Protein AF-A0A524Q1S6-F1 (afdb_monomer)

Nearest PDB structures (foldseek):
  3tbw-assembly3_E  TM=2.162E-01  e=1.176E+00  Mus musculus
  5d2l-assembly2_G  TM=2.245E-01  e=2.550E+00  Homo sapiens
  8wwc-assembly1_C  TM=3.512E-01  e=8.689E+00  synthetic construct
  4iho-assembly1_A  TM=1.924E-01  e=3.301E+00  Mus musculus
  2fse-assembly2_D  TM=1.730E-01  e=7.637E+00  Mus musculus

pLDDT: mean 87.09, std 7.95, range [56.25, 97.0]

Secondary structure (DSSP, 8-state):
--TT-TTS-TT-HHHHHHHHHHTS----PEE-S-PEEEEEETTEEEEEE-EE-TTSPBP-BPPGGG---PPB--EEEEEEEEETTEEEE-SPP----

Sequence (97 aa):
MIEHNPLLNPNDKVSLFQNACEINGAACLEIYGSPTLVTAFNGEFSFRVQFAQDDGSILERGPCCGGIGPTETSFLITVKEVSPGDFLV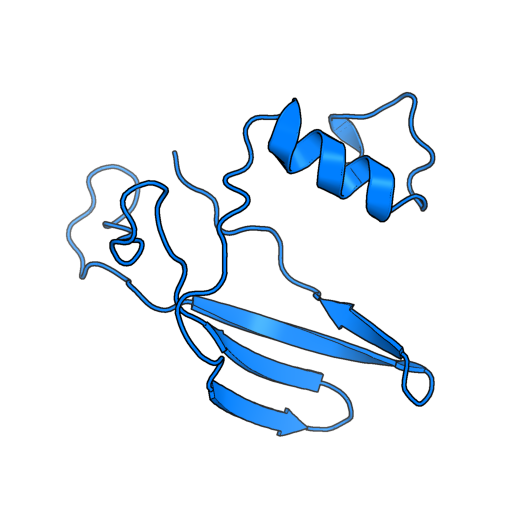MDTPVYFP

Radius of gyration: 15.19 Å; Cα contacts (8 Å, |Δi|>4): 141; chains: 1; bounding box: 39×26×35 Å

Foldseek 3Di:
DCVVCVPDDPPPVVVVVVCVPPPVPFDPFAWDDDWDWDDDDDQKTKTWTWTADPVRDTDWDDDPPPDDDDIDGIDIWMWGDPDVVDIDTPDDGDDDD

Solvent-accessible surface area (backbone atoms only — not comparable to full-atom values): 5994 Å² total; per-residue (Å²): 97,58,87,83,36,81,88,54,61,84,81,45,59,66,62,42,50,51,41,29,43,78,69,68,71,42,56,76,61,50,70,44,80,77,69,41,80,74,48,76,55,96,54,36,34,34,27,43,34,33,33,28,41,98,88,68,48,72,43,72,45,65,42,68,95,83,50,90,62,73,69,43,56,66,46,83,43,44,34,33,53,81,48,98,93,41,72,42,76,74,62,75,73,66,85,71,135

Structure (mmCIF, N/CA/C/O backbone):
data_AF-A0A524Q1S6-F1
#
_entry.id   AF-A0A524Q1S6-F1
#
loop_
_atom_site.group_PDB
_atom_site.id
_atom_site.type_symbol
_atom_site.label_atom_id
_atom_site.label_alt_id
_atom_site.label_comp_id
_atom_site.label_asym_id
_atom_site.label_entity_id
_atom_site.label_seq_id
_atom_site.pdbx_PDB_ins_code
_atom_site.Cartn_x
_atom_site.Cartn_y
_atom_site.Cartn_z
_atom_site.occupancy
_atom_site.B_iso_or_equiv
_atom_site.auth_seq_id
_atom_site.auth_comp_id
_atom_site.auth_asym_id
_atom_sit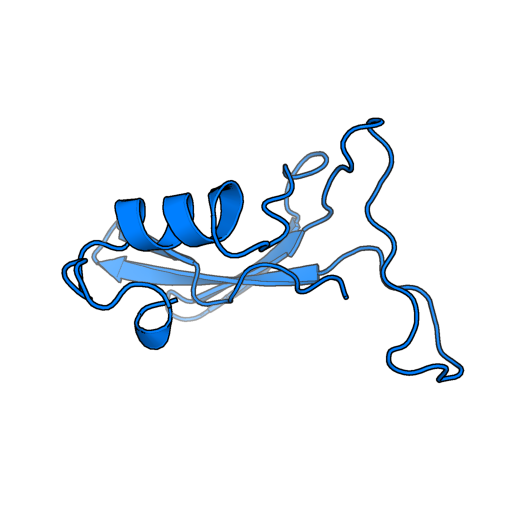e.auth_atom_id
_atom_site.pdbx_PDB_model_num
ATOM 1 N N . MET A 1 1 ? -11.238 5.682 -4.698 1.00 70.44 1 MET A N 1
ATOM 2 C CA . MET A 1 1 ? -11.911 4.358 -4.693 1.00 70.44 1 MET A CA 1
ATOM 3 C C . MET A 1 1 ? -13.431 4.471 -4.773 1.00 70.44 1 MET A C 1
ATOM 5 O O . MET A 1 1 ? -13.988 3.872 -5.676 1.00 70.44 1 MET A O 1
ATOM 9 N N . ILE A 1 2 ? -14.109 5.240 -3.909 1.00 76.44 2 ILE A N 1
ATOM 10 C CA . ILE A 1 2 ? -15.586 5.352 -3.937 1.00 76.44 2 ILE A CA 1
ATOM 11 C C . ILE A 1 2 ? -16.092 6.038 -5.217 1.00 76.44 2 ILE A C 1
ATOM 13 O O . ILE A 1 2 ? -16.971 5.508 -5.884 1.00 76.44 2 ILE A O 1
ATOM 17 N N . GLU A 1 3 ? -15.494 7.165 -5.613 1.00 81.12 3 GLU A N 1
ATOM 18 C CA . GLU A 1 3 ? -15.916 7.914 -6.812 1.00 81.12 3 GLU A CA 1
ATOM 19 C C . GLU A 1 3 ? -15.762 7.115 -8.117 1.00 81.12 3 GLU A C 1
ATOM 21 O O . GLU A 1 3 ? -16.564 7.264 -9.033 1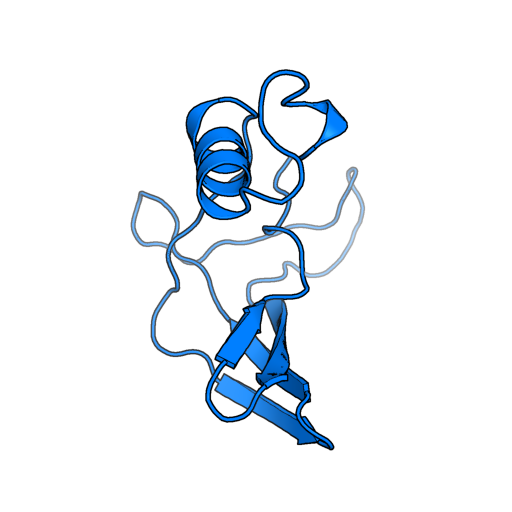.00 81.12 3 GLU A O 1
ATOM 26 N N . HIS A 1 4 ? -14.777 6.213 -8.177 1.00 80.56 4 HIS A N 1
ATOM 27 C CA . HIS A 1 4 ? -14.561 5.314 -9.317 1.00 80.56 4 HIS A CA 1
ATOM 28 C C . HIS A 1 4 ? -15.481 4.081 -9.307 1.00 80.56 4 HIS A C 1
ATOM 30 O O . HIS A 1 4 ? -15.502 3.328 -10.272 1.00 80.56 4 HIS A O 1
ATOM 36 N N . ASN A 1 5 ? -16.248 3.860 -8.234 1.00 85.50 5 ASN A N 1
ATOM 37 C CA . ASN A 1 5 ? -17.121 2.697 -8.066 1.00 85.50 5 ASN A CA 1
ATOM 38 C C . ASN A 1 5 ? -18.529 3.122 -7.597 1.00 85.50 5 ASN A C 1
ATOM 40 O O . ASN A 1 5 ? -18.963 2.715 -6.518 1.00 85.50 5 ASN A O 1
ATOM 44 N N . PRO A 1 6 ? -19.275 3.919 -8.388 1.00 88.81 6 PRO A N 1
ATOM 45 C CA . PRO A 1 6 ? -20.534 4.540 -7.954 1.00 88.81 6 PRO A CA 1
ATOM 46 C C . PRO A 1 6 ? -21.672 3.545 -7.678 1.00 88.81 6 PRO A C 1
ATOM 48 O O . PRO A 1 6 ? -22.669 3.912 -7.062 1.00 88.81 6 PRO A O 1
ATOM 51 N N . LEU A 1 7 ? -21.544 2.300 -8.145 1.00 91.06 7 LEU A N 1
ATOM 52 C CA . LEU A 1 7 ? -22.529 1.234 -7.938 1.00 91.06 7 LEU A CA 1
ATOM 53 C C . LEU A 1 7 ? -22.226 0.365 -6.708 1.00 91.06 7 LEU A C 1
ATOM 55 O O . LEU A 1 7 ? -23.073 -0.433 -6.311 1.00 91.06 7 LEU A O 1
ATOM 59 N N . LEU A 1 8 ? -21.034 0.496 -6.113 1.00 90.38 8 LEU A N 1
ATOM 60 C CA . LEU A 1 8 ? -20.673 -0.229 -4.899 1.00 90.38 8 LEU A CA 1
ATOM 61 C C . LEU A 1 8 ? -21.112 0.542 -3.656 1.00 90.38 8 LEU A C 1
ATOM 63 O O . LEU A 1 8 ? -21.086 1.772 -3.608 1.00 90.38 8 LEU A O 1
ATOM 67 N N . ASN A 1 9 ? -21.473 -0.201 -2.610 1.00 90.38 9 ASN A N 1
ATOM 68 C CA . ASN A 1 9 ? -21.685 0.389 -1.297 1.00 90.38 9 ASN A CA 1
ATOM 69 C C . ASN A 1 9 ? -20.361 1.028 -0.822 1.00 90.38 9 ASN A C 1
ATOM 71 O O . ASN A 1 9 ? -19.345 0.334 -0.775 1.00 90.38 9 ASN A O 1
ATOM 75 N N . PRO A 1 10 ? -20.336 2.311 -0.415 1.00 86.69 10 PRO A N 1
ATOM 76 C CA . PRO A 1 10 ? -19.109 2.987 0.023 1.00 86.69 10 PRO A CA 1
ATOM 77 C C . PRO A 1 10 ? -18.451 2.361 1.268 1.00 86.69 10 PRO A C 1
ATOM 79 O O . PRO A 1 10 ? -17.277 2.629 1.558 1.00 86.69 10 PRO A O 1
ATOM 82 N N . ASN A 1 11 ? -19.190 1.533 2.011 1.00 85.12 11 ASN A N 1
ATOM 83 C CA . ASN A 1 11 ? -18.694 0.785 3.164 1.00 85.12 11 ASN A CA 1
ATOM 84 C C . ASN A 1 11 ? -18.217 -0.631 2.816 1.00 85.12 11 ASN A C 1
ATOM 86 O O . ASN A 1 11 ? -17.590 -1.265 3.660 1.00 85.12 11 ASN A O 1
ATOM 90 N N . ASP A 1 12 ? -18.451 -1.118 1.596 1.00 86.56 12 ASP A N 1
ATOM 91 C CA . ASP A 1 12 ? -17.910 -2.394 1.126 1.00 86.56 12 ASP A CA 1
ATOM 92 C C . ASP A 1 12 ? -16.439 -2.224 0.718 1.00 86.56 12 ASP A C 1
ATOM 94 O O . ASP A 1 12 ? -16.080 -2.104 -0.454 1.00 86.56 12 ASP A O 1
ATOM 98 N N . LYS A 1 13 ? -15.571 -2.134 1.731 1.00 80.56 13 LYS A N 1
ATOM 99 C CA . LYS A 1 13 ? -14.139 -1.873 1.540 1.00 80.56 13 LYS A CA 1
ATOM 100 C C . LYS A 1 13 ? -13.443 -2.979 0.755 1.00 80.56 13 LYS A C 1
ATOM 102 O O . LYS A 1 13 ? -12.499 -2.673 0.034 1.00 80.56 13 LYS A O 1
ATOM 107 N N . VAL A 1 14 ? -13.926 -4.217 0.863 1.00 83.75 14 VAL A N 1
ATOM 108 C CA . VAL A 1 14 ? -13.357 -5.373 0.164 1.00 83.75 14 VAL A CA 1
ATOM 109 C C . VAL A 1 14 ? -13.558 -5.216 -1.339 1.00 83.75 14 VAL A C 1
ATOM 111 O O . VAL A 1 14 ? -12.574 -5.151 -2.073 1.00 83.75 14 VAL A O 1
ATOM 114 N N . SER A 1 15 ? -14.803 -5.044 -1.791 1.00 85.94 15 SER A N 1
ATOM 115 C CA . SER A 1 15 ? -15.097 -4.890 -3.222 1.00 85.94 15 SER A CA 1
ATOM 116 C C . SER A 1 15 ? -14.485 -3.611 -3.802 1.00 85.94 15 SER A C 1
ATOM 118 O O . SER A 1 15 ? -13.990 -3.600 -4.927 1.00 85.94 15 SER A O 1
ATOM 120 N N . LEU A 1 16 ? -14.467 -2.518 -3.028 1.00 86.31 16 LEU A N 1
ATOM 121 C CA . LEU A 1 16 ? -13.830 -1.266 -3.447 1.00 86.31 16 LEU A CA 1
ATOM 122 C C . LEU A 1 16 ? -12.320 -1.420 -3.666 1.00 86.31 16 LEU A C 1
ATOM 124 O O . LEU A 1 16 ? -11.789 -0.839 -4.613 1.00 86.31 16 LEU A O 1
ATOM 128 N N . PHE A 1 17 ? -11.638 -2.170 -2.797 1.00 81.69 17 PHE A N 1
ATOM 129 C CA . PHE A 1 17 ? -10.207 -2.432 -2.922 1.00 81.69 17 PHE A CA 1
ATOM 130 C C . PHE A 1 17 ? -9.921 -3.383 -4.085 1.00 81.69 17 PHE A C 1
ATOM 132 O O . PHE A 1 17 ? -9.060 -3.086 -4.907 1.00 81.69 17 PHE A O 1
ATOM 139 N N . GLN A 1 18 ? -10.701 -4.457 -4.225 1.00 85.50 18 GLN A N 1
ATOM 140 C CA . GLN A 1 18 ? -10.578 -5.382 -5.351 1.00 85.50 18 GLN A CA 1
ATOM 141 C C . GLN A 1 18 ? -10.711 -4.652 -6.694 1.00 85.50 18 GLN A C 1
ATOM 143 O O . GLN A 1 18 ? -9.837 -4.757 -7.552 1.00 85.50 18 GLN A O 1
ATOM 148 N N . ASN A 1 19 ? -11.736 -3.809 -6.845 1.00 88.62 19 ASN A N 1
ATOM 149 C CA . ASN A 1 19 ? -11.902 -3.011 -8.057 1.00 88.62 19 ASN A CA 1
ATOM 150 C C . ASN A 1 19 ? -10.785 -1.982 -8.245 1.00 88.62 19 ASN A C 1
ATOM 152 O O . ASN A 1 19 ? -10.509 -1.590 -9.379 1.00 88.62 19 ASN A O 1
ATOM 156 N N . ALA A 1 20 ? -10.163 -1.483 -7.173 1.00 82.94 20 ALA A N 1
ATOM 157 C CA . ALA A 1 20 ? -8.996 -0.618 -7.308 1.00 82.94 20 ALA A CA 1
ATOM 158 C C . ALA A 1 20 ? -7.868 -1.360 -8.040 1.00 82.94 20 ALA A C 1
ATOM 160 O O . ALA A 1 20 ? -7.329 -0.821 -9.004 1.00 82.94 20 ALA A O 1
ATOM 161 N N . CYS A 1 21 ? -7.604 -2.604 -7.636 1.00 82.00 21 CYS A N 1
ATOM 162 C CA . CYS A 1 21 ? -6.563 -3.464 -8.193 1.00 82.00 21 CYS A CA 1
ATOM 163 C C . CYS A 1 21 ? -6.873 -3.960 -9.610 1.00 82.00 21 CYS A C 1
ATOM 165 O O . CYS A 1 21 ? -6.034 -3.887 -10.498 1.00 82.00 21 CYS A O 1
ATOM 167 N N . GLU A 1 22 ? -8.083 -4.477 -9.826 1.00 85.31 22 GLU A N 1
ATOM 168 C CA . GLU A 1 22 ? -8.411 -5.238 -11.038 1.00 85.31 22 GLU A CA 1
ATOM 169 C C . GLU A 1 22 ? -8.963 -4.365 -12.171 1.00 85.31 22 GLU A C 1
ATOM 171 O O . GLU A 1 22 ? -8.856 -4.728 -13.340 1.00 85.31 22 GLU A O 1
ATOM 176 N N . ILE A 1 23 ? -9.582 -3.225 -11.837 1.00 84.44 23 ILE A N 1
ATOM 177 C CA . ILE A 1 23 ? -10.382 -2.440 -12.793 1.00 84.44 23 ILE A CA 1
ATOM 178 C C . ILE A 1 23 ? -9.875 -1.001 -12.916 1.00 84.44 23 ILE A C 1
ATOM 180 O O . ILE A 1 23 ? -9.805 -0.465 -14.019 1.00 84.44 23 ILE A O 1
ATOM 184 N N . ASN A 1 24 ? -9.516 -0.361 -11.800 1.00 80.19 24 ASN A N 1
ATOM 185 C CA . ASN A 1 24 ? -9.195 1.071 -11.765 1.00 80.19 24 ASN A CA 1
ATOM 186 C C . ASN A 1 24 ? -7.689 1.375 -11.855 1.00 80.19 24 ASN A C 1
ATOM 188 O O . ASN A 1 24 ? -7.295 2.526 -11.674 1.00 80.19 24 ASN A O 1
ATOM 192 N N . GLY A 1 25 ? -6.863 0.362 -12.136 1.00 75.00 25 GLY A N 1
ATOM 193 C CA . GLY A 1 25 ? -5.438 0.528 -12.429 1.00 75.00 25 GLY A CA 1
ATOM 194 C C . GLY A 1 25 ? -4.555 0.848 -11.220 1.00 75.00 25 GLY A C 1
ATOM 195 O O . GLY A 1 25 ? -3.460 1.370 -11.402 1.00 75.00 25 GLY A O 1
ATOM 196 N N . ALA A 1 26 ? -5.003 0.572 -9.991 1.00 78.25 26 ALA A N 1
ATOM 197 C CA . ALA A 1 26 ? -4.127 0.674 -8.829 1.00 78.25 26 ALA A CA 1
ATOM 198 C C . ALA A 1 26 ? -3.096 -0.467 -8.835 1.00 78.25 26 ALA A C 1
ATOM 200 O O . ALA A 1 26 ? -3.439 -1.623 -9.074 1.00 78.25 26 ALA A O 1
ATOM 201 N N . ALA A 1 27 ? -1.843 -0.152 -8.504 1.00 75.81 27 ALA A N 1
ATOM 202 C CA . ALA A 1 27 ? -0.795 -1.149 -8.320 1.00 75.81 27 ALA A CA 1
ATOM 203 C C . ALA A 1 27 ? -0.966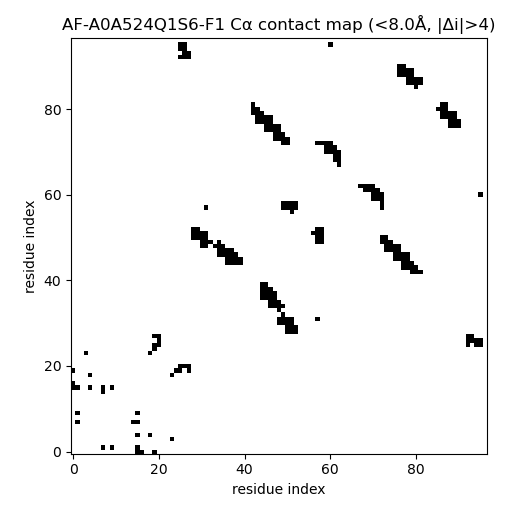 -1.844 -6.957 1.00 75.81 27 ALA A C 1
ATOM 205 O O . ALA A 1 27 ? -0.526 -1.344 -5.919 1.00 75.81 27 ALA A O 1
ATOM 206 N N . CYS A 1 28 ? -1.641 -2.992 -6.950 1.00 78.94 28 CYS A N 1
ATOM 207 C CA . CYS A 1 28 ? -1.834 -3.806 -5.751 1.00 78.94 28 CYS A CA 1
ATOM 208 C C . CYS A 1 28 ? -0.715 -4.833 -5.609 1.00 78.94 28 CYS A C 1
ATOM 210 O O . CYS A 1 28 ? -0.867 -5.999 -5.955 1.00 78.94 28 CYS A O 1
ATOM 212 N N . LEU A 1 29 ? 0.424 -4.347 -5.129 1.00 85.94 29 LEU A N 1
ATOM 213 C CA . LEU A 1 29 ? 1.665 -5.103 -5.045 1.00 85.94 29 LEU A CA 1
ATOM 214 C C . LEU A 1 29 ? 1.713 -5.990 -3.798 1.00 85.94 29 LEU A C 1
ATOM 216 O O . LEU A 1 29 ? 1.222 -5.615 -2.729 1.00 85.94 29 LEU A O 1
ATOM 220 N N . GLU A 1 30 ? 2.365 -7.142 -3.921 1.00 88.62 30 GLU A N 1
ATOM 221 C CA . GLU A 1 30 ? 2.615 -8.029 -2.787 1.00 88.62 30 GLU A CA 1
ATOM 222 C C . GLU A 1 30 ? 3.710 -7.470 -1.874 1.00 88.62 30 GLU A C 1
ATOM 224 O O . GLU A 1 30 ? 4.617 -6.761 -2.313 1.00 88.62 30 GLU A O 1
ATOM 229 N N . ILE A 1 31 ? 3.649 -7.793 -0.582 1.00 91.19 31 ILE A N 1
ATOM 230 C CA . ILE A 1 31 ? 4.697 -7.401 0.363 1.00 91.19 31 ILE A CA 1
ATOM 231 C C . ILE A 1 31 ? 5.947 -8.248 0.105 1.00 91.19 31 ILE A C 1
ATOM 233 O O . ILE A 1 31 ? 5.904 -9.476 0.144 1.00 91.19 31 ILE A O 1
ATOM 237 N N . TYR A 1 32 ? 7.081 -7.580 -0.090 1.00 92.75 32 TYR A N 1
ATOM 238 C CA . TYR A 1 32 ? 8.384 -8.223 -0.156 1.00 92.75 32 TYR A CA 1
ATOM 239 C C . TYR A 1 32 ? 8.925 -8.451 1.261 1.00 92.75 32 TYR A C 1
ATOM 241 O O . TYR A 1 32 ? 9.256 -7.506 1.982 1.00 92.75 32 TYR A O 1
ATOM 249 N N . GLY A 1 33 ? 9.037 -9.718 1.661 1.00 91.44 33 GLY A N 1
ATOM 250 C CA . GLY A 1 33 ? 9.548 -10.101 2.977 1.00 91.44 33 GLY A CA 1
ATOM 251 C C . GLY A 1 33 ? 8.609 -9.716 4.126 1.00 91.44 33 GLY A C 1
ATOM 252 O O . GLY A 1 33 ? 7.389 -9.797 4.002 1.00 91.44 33 GLY A O 1
ATOM 253 N N . SER A 1 34 ? 9.182 -9.324 5.267 1.00 93.00 34 SER A N 1
ATOM 254 C CA . SER A 1 34 ? 8.415 -8.978 6.471 1.00 93.00 34 SER A CA 1
ATOM 255 C C . SER A 1 34 ? 8.421 -7.468 6.729 1.00 93.00 34 SER A C 1
ATOM 257 O O . SER A 1 34 ? 9.503 -6.874 6.795 1.00 93.00 34 SER A O 1
ATOM 259 N N . PRO A 1 35 ? 7.253 -6.839 6.962 1.00 94.38 35 PRO A N 1
ATOM 260 C CA . PRO A 1 35 ? 7.181 -5.454 7.411 1.00 94.38 35 PRO A CA 1
ATOM 261 C C . PRO A 1 35 ? 7.958 -5.224 8.708 1.00 94.38 35 PRO A C 1
ATOM 263 O O . PRO A 1 35 ? 7.889 -6.022 9.643 1.00 94.38 35 PRO A O 1
ATOM 266 N N . THR A 1 36 ? 8.657 -4.094 8.799 1.00 96.88 36 THR A N 1
ATOM 267 C CA . THR A 1 36 ? 9.341 -3.678 10.030 1.00 96.88 36 THR A CA 1
ATOM 268 C C . THR A 1 36 ? 8.473 -2.693 10.796 1.00 96.88 36 THR A C 1
ATOM 270 O O . THR A 1 36 ? 8.154 -1.628 10.272 1.00 96.88 36 THR A O 1
ATOM 273 N N . LEU A 1 37 ? 8.120 -3.001 12.045 1.00 96.50 37 LEU A N 1
ATOM 274 C CA . LEU A 1 37 ? 7.453 -2.033 12.915 1.00 96.50 37 LEU A CA 1
ATOM 275 C C . LEU A 1 37 ? 8.425 -0.895 13.259 1.00 96.50 37 LEU A C 1
ATOM 277 O O . LEU A 1 37 ? 9.501 -1.134 13.803 1.00 96.50 37 LEU A O 1
ATOM 281 N N . VAL A 1 38 ? 8.041 0.337 12.940 1.00 97.00 38 VAL A N 1
ATOM 282 C CA . VAL A 1 38 ? 8.833 1.547 13.203 1.00 97.00 38 VAL A CA 1
ATOM 283 C C . VAL A 1 38 ? 8.382 2.201 14.501 1.00 97.00 38 VAL A C 1
ATOM 285 O O . VAL A 1 38 ? 9.202 2.529 15.354 1.00 97.00 38 VAL A O 1
ATOM 288 N N . THR A 1 39 ? 7.071 2.370 14.664 1.00 96.50 39 THR A N 1
ATOM 289 C CA . THR A 1 39 ? 6.464 2.986 15.845 1.00 96.50 39 THR A CA 1
ATOM 290 C C . THR A 1 39 ? 5.124 2.340 16.148 1.00 96.50 39 THR A C 1
ATOM 292 O O . THR A 1 39 ? 4.387 1.980 15.234 1.00 96.50 39 THR A O 1
ATOM 295 N N . ALA A 1 40 ? 4.796 2.236 17.433 1.00 95.88 40 ALA A N 1
ATOM 296 C CA . ALA A 1 40 ? 3.477 1.850 17.913 1.00 95.88 40 ALA A CA 1
ATOM 297 C C . ALA A 1 40 ? 3.092 2.781 19.063 1.00 95.88 40 ALA A C 1
ATOM 299 O O . ALA A 1 40 ? 3.807 2.858 20.065 1.00 95.88 40 ALA A O 1
ATOM 300 N N . PHE A 1 41 ? 1.996 3.518 18.912 1.00 94.81 41 PHE A N 1
ATOM 301 C CA . PHE A 1 41 ? 1.531 4.462 19.918 1.00 94.81 41 PHE A CA 1
ATOM 302 C C . PHE A 1 41 ? 0.013 4.613 19.864 1.00 94.81 41 PHE A C 1
ATOM 304 O O . PHE A 1 41 ? -0.549 4.893 18.813 1.00 94.81 41 PHE A O 1
ATOM 311 N N . ASN A 1 42 ? -0.646 4.461 21.016 1.00 93.56 42 ASN A N 1
ATOM 312 C CA . ASN A 1 42 ? -2.080 4.719 21.180 1.00 93.56 42 ASN A CA 1
ATOM 313 C C . ASN A 1 42 ? -2.985 4.021 20.133 1.00 93.56 42 ASN A C 1
ATOM 315 O O . ASN A 1 42 ? -3.900 4.636 19.589 1.00 93.56 42 ASN A O 1
ATOM 319 N N . GLY A 1 43 ? -2.704 2.749 19.825 1.00 93.50 43 GLY A N 1
ATOM 320 C CA . GLY A 1 43 ? -3.461 1.968 18.836 1.00 93.50 43 GLY A CA 1
ATOM 321 C C . GLY A 1 43 ? -3.132 2.287 17.374 1.00 93.50 43 GLY A C 1
ATOM 322 O O . GLY A 1 43 ? -3.767 1.740 16.480 1.00 93.50 43 GLY A O 1
ATOM 323 N N . GLU A 1 44 ? -2.146 3.144 17.104 1.00 96.31 44 GLU A N 1
ATOM 324 C CA . GLU A 1 44 ? -1.615 3.395 15.763 1.00 96.31 44 GLU A CA 1
ATOM 325 C C . GLU A 1 44 ? -0.221 2.781 15.613 1.00 96.31 44 GLU A C 1
ATOM 327 O O . GLU A 1 44 ? 0.632 2.885 16.498 1.00 96.31 44 GLU A O 1
ATOM 332 N N . PHE A 1 45 ? 0.009 2.134 14.475 1.00 96.69 45 PHE A N 1
ATOM 333 C CA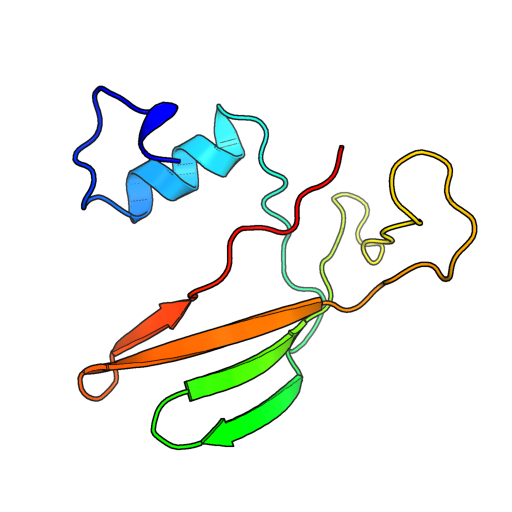 . PHE A 1 45 ? 1.204 1.362 14.169 1.00 96.69 45 PHE A CA 1
ATOM 334 C C . PHE A 1 45 ? 1.734 1.798 12.810 1.00 96.69 45 PHE A C 1
ATOM 336 O O . PHE A 1 45 ? 1.009 1.763 11.820 1.00 96.69 45 PHE A O 1
ATOM 343 N N . SER A 1 46 ? 3.004 2.179 12.744 1.00 96.25 46 SER A N 1
ATOM 344 C CA . SER A 1 46 ? 3.668 2.499 11.483 1.00 96.25 46 SER A CA 1
ATOM 345 C C . SER A 1 46 ? 4.632 1.387 11.120 1.00 96.25 46 SER A C 1
ATOM 347 O O . SER A 1 46 ? 5.572 1.096 11.863 1.00 96.25 46 SER A O 1
ATOM 349 N N . PHE A 1 47 ? 4.420 0.791 9.957 1.00 95.88 47 PHE A N 1
ATOM 350 C CA . PHE A 1 47 ? 5.265 -0.245 9.394 1.00 95.88 47 PHE A CA 1
ATOM 351 C C . PHE A 1 47 ? 6.048 0.306 8.214 1.00 95.88 47 PHE A C 1
ATOM 353 O O . PHE A 1 47 ? 5.500 0.991 7.357 1.00 95.88 47 PHE A O 1
ATOM 360 N N . ARG A 1 48 ? 7.331 -0.033 8.141 1.00 95.75 48 ARG A N 1
ATOM 361 C CA . ARG A 1 48 ? 8.127 0.106 6.928 1.00 95.75 48 ARG A CA 1
ATOM 362 C C . ARG A 1 48 ? 7.962 -1.166 6.107 1.00 95.75 48 ARG A C 1
ATOM 364 O O . ARG A 1 48 ? 8.283 -2.253 6.587 1.00 95.75 48 ARG A O 1
ATOM 371 N N . VAL A 1 49 ? 7.461 -1.009 4.891 1.00 94.81 49 VAL A N 1
ATOM 372 C CA . VAL A 1 49 ? 7.089 -2.093 3.979 1.00 94.81 49 VAL A CA 1
ATOM 373 C C . VAL A 1 49 ? 7.873 -1.946 2.682 1.00 94.81 49 VAL A C 1
ATOM 375 O O . VAL A 1 49 ? 8.087 -0.834 2.203 1.00 94.81 49 VAL A O 1
ATOM 378 N N . GLN A 1 50 ? 8.305 -3.065 2.115 1.00 94.75 50 GLN A N 1
ATOM 379 C CA . GLN A 1 50 ? 8.795 -3.140 0.742 1.00 94.75 50 GLN A CA 1
ATOM 380 C C . GLN A 1 50 ? 7.792 -3.954 -0.065 1.00 94.75 50 GLN A C 1
ATOM 382 O O . GLN A 1 50 ? 7.132 -4.832 0.489 1.00 94.75 50 GLN A O 1
ATOM 387 N N . PHE A 1 51 ? 7.674 -3.660 -1.352 1.00 92.44 51 PHE A N 1
ATOM 388 C CA . PHE A 1 51 ? 6.748 -4.357 -2.235 1.00 92.44 51 PHE A CA 1
ATOM 389 C C . PHE A 1 51 ? 7.513 -5.108 -3.315 1.00 92.44 51 PHE A C 1
ATOM 391 O O . PHE A 1 51 ? 8.559 -4.638 -3.761 1.00 92.44 51 PHE A O 1
ATOM 398 N N . ALA A 1 52 ? 6.999 -6.268 -3.700 1.00 91.81 52 ALA A N 1
ATOM 399 C CA . ALA A 1 52 ? 7.498 -7.050 -4.814 1.00 91.81 52 ALA A CA 1
ATOM 400 C C . ALA A 1 52 ? 6.805 -6.603 -6.106 1.00 91.81 52 ALA A C 1
ATOM 402 O O . ALA A 1 52 ? 5.610 -6.304 -6.108 1.00 91.81 52 ALA A O 1
ATOM 403 N N . GLN A 1 53 ? 7.561 -6.563 -7.196 1.00 88.19 53 GLN A N 1
ATOM 404 C CA . GLN A 1 53 ? 7.028 -6.493 -8.553 1.00 88.19 53 GLN A CA 1
ATOM 405 C C . GLN A 1 53 ? 6.712 -7.905 -9.067 1.00 88.19 53 GLN A C 1
ATOM 407 O O . GLN A 1 53 ? 7.148 -8.897 -8.481 1.00 88.19 53 GLN A O 1
ATOM 412 N N . ASP A 1 54 ? 6.005 -7.999 -10.195 1.00 85.62 54 ASP A N 1
ATOM 413 C CA . ASP A 1 54 ? 5.619 -9.281 -10.810 1.00 85.62 54 ASP A CA 1
ATOM 414 C C . ASP A 1 54 ? 6.824 -10.173 -11.169 1.00 85.62 54 ASP A C 1
ATOM 416 O O . ASP A 1 54 ? 6.712 -11.397 -11.212 1.00 85.62 54 ASP A O 1
ATOM 420 N N . ASP A 1 55 ? 7.993 -9.572 -11.414 1.00 89.44 55 ASP A N 1
ATOM 421 C CA . ASP A 1 55 ? 9.250 -10.281 -11.685 1.00 89.44 55 ASP A CA 1
ATOM 422 C C . ASP A 1 55 ? 10.014 -10.700 -10.411 1.00 89.44 55 ASP A C 1
ATOM 424 O O . ASP A 1 55 ? 11.093 -11.292 -10.493 1.00 89.44 55 ASP A O 1
ATOM 428 N N . GLY A 1 56 ? 9.460 -10.405 -9.232 1.00 88.12 56 GLY A N 1
ATOM 429 C CA . GLY A 1 56 ? 10.040 -10.691 -7.922 1.00 88.12 56 GLY A CA 1
ATOM 430 C C . GLY A 1 56 ? 11.079 -9.674 -7.441 1.00 88.12 56 GLY A C 1
ATOM 431 O O . GLY A 1 56 ? 11.613 -9.837 -6.341 1.00 88.12 56 GLY A O 1
ATOM 432 N N . SER A 1 57 ? 11.382 -8.632 -8.220 1.00 91.94 57 SER A N 1
ATOM 433 C CA . SER A 1 57 ? 12.248 -7.534 -7.778 1.00 91.94 57 SER A CA 1
ATOM 434 C C . SER A 1 57 ? 11.535 -6.607 -6.782 1.00 91.94 57 SER A C 1
ATOM 436 O O . SER A 1 57 ? 10.315 -6.651 -6.628 1.00 91.94 57 SER A O 1
ATOM 438 N N . ILE A 1 58 ? 12.291 -5.762 -6.073 1.00 92.81 58 ILE A N 1
ATOM 439 C CA . ILE A 1 58 ? 11.717 -4.771 -5.150 1.00 92.81 58 ILE A CA 1
ATOM 440 C C . ILE A 1 58 ? 11.205 -3.576 -5.957 1.00 92.81 58 ILE A C 1
ATOM 442 O O . ILE A 1 58 ? 11.905 -3.084 -6.839 1.00 92.81 58 ILE A O 1
ATOM 446 N N . LEU A 1 59 ? 10.012 -3.082 -5.622 1.00 90.06 59 LEU A N 1
ATOM 447 C CA . LEU A 1 59 ? 9.463 -1.865 -6.210 1.00 90.06 59 LEU A CA 1
ATOM 448 C C . LEU A 1 59 ? 10.390 -0.678 -5.951 1.00 90.06 59 LEU A C 1
ATOM 450 O O . LEU A 1 59 ? 10.686 -0.326 -4.806 1.00 90.06 59 LEU A O 1
ATOM 454 N N . GLU A 1 60 ? 10.750 -0.002 -7.032 1.00 90.00 60 GLU A N 1
ATOM 455 C CA . GLU A 1 60 ? 11.513 1.232 -7.005 1.00 90.00 60 GLU A CA 1
ATOM 456 C C . GLU A 1 60 ? 10.636 2.392 -7.475 1.00 90.00 60 GLU A C 1
ATOM 458 O O . GLU A 1 60 ? 10.159 2.415 -8.609 1.00 90.00 60 GLU A O 1
ATOM 463 N N . ARG A 1 61 ? 10.430 3.390 -6.612 1.00 86.56 61 ARG A N 1
ATOM 464 C CA . ARG A 1 61 ? 9.746 4.630 -6.978 1.00 86.56 61 ARG A CA 1
ATOM 465 C C . ARG A 1 61 ? 10.760 5.750 -7.134 1.00 86.56 61 ARG A C 1
ATOM 467 O O . ARG A 1 61 ? 11.297 6.266 -6.155 1.00 86.56 61 ARG A O 1
ATOM 474 N N . GLY A 1 62 ? 11.002 6.132 -8.383 1.00 86.19 62 GLY A N 1
ATOM 475 C CA . GLY A 1 62 ? 11.777 7.322 -8.708 1.00 86.19 62 GLY A CA 1
ATOM 476 C C . GLY A 1 62 ? 11.063 8.623 -8.303 1.00 86.19 62 GLY A C 1
ATOM 477 O O . GLY A 1 62 ? 9.887 8.613 -7.924 1.00 86.19 62 GLY A O 1
ATOM 478 N N . PRO A 1 63 ? 11.752 9.770 -8.393 1.00 83.25 63 PRO A N 1
ATOM 479 C CA . PRO A 1 63 ? 11.148 11.075 -8.140 1.00 83.25 63 PRO A CA 1
ATOM 480 C C . PRO A 1 63 ? 9.951 11.335 -9.071 1.00 83.25 63 PRO A C 1
ATOM 482 O O . PRO A 1 63 ? 9.996 11.013 -10.260 1.00 83.25 63 PRO A O 1
ATOM 485 N N . CYS A 1 64 ? 8.884 11.960 -8.554 1.00 78.19 64 CYS A N 1
ATOM 486 C CA . CYS A 1 64 ? 7.741 12.314 -9.402 1.00 78.19 64 CYS A CA 1
ATOM 487 C C . CYS A 1 64 ? 8.149 13.289 -10.502 1.00 78.19 64 CYS A C 1
ATOM 489 O O . CYS A 1 64 ? 8.953 14.197 -10.277 1.00 78.19 64 CYS A O 1
ATOM 491 N N . CYS A 1 65 ? 7.468 13.180 -11.646 1.00 78.56 65 CYS A N 1
ATOM 492 C CA . CYS A 1 65 ? 7.272 14.311 -12.540 1.00 78.56 65 CYS A CA 1
ATOM 493 C C . CYS A 1 65 ? 8.587 14.822 -13.180 1.00 78.56 65 CYS A C 1
ATOM 495 O O . CYS A 1 65 ? 8.719 16.010 -13.469 1.00 78.56 65 CYS A O 1
ATOM 497 N N . GLY A 1 66 ? 9.576 13.935 -13.361 1.00 78.00 66 GLY A N 1
ATOM 498 C CA . GLY A 1 66 ? 10.905 14.285 -13.881 1.00 78.00 66 GLY A CA 1
ATOM 499 C C . GLY A 1 66 ? 11.798 15.030 -12.882 1.00 78.00 66 GLY A C 1
ATOM 500 O O . GLY A 1 66 ? 12.792 15.633 -13.283 1.00 78.00 66 GLY A O 1
ATOM 501 N N . GLY A 1 67 ? 11.443 15.023 -11.595 1.00 83.00 67 GLY A N 1
ATOM 502 C CA . GLY A 1 67 ? 12.259 15.608 -10.538 1.00 83.00 67 GLY A CA 1
ATOM 503 C C . GLY A 1 67 ? 13.613 14.912 -10.376 1.00 83.00 67 GLY A C 1
ATOM 504 O O . GLY A 1 67 ? 13.841 13.812 -10.873 1.00 83.00 67 GLY A O 1
ATOM 505 N N . ILE A 1 68 ? 14.516 15.554 -9.636 1.00 83.56 68 ILE A N 1
ATOM 506 C CA . ILE A 1 68 ? 15.808 14.980 -9.246 1.00 83.56 68 ILE A CA 1
ATOM 507 C C . ILE A 1 68 ? 15.721 14.665 -7.753 1.00 83.56 68 ILE A C 1
ATOM 509 O O . ILE A 1 68 ? 15.503 15.561 -6.940 1.00 83.56 68 ILE A O 1
ATOM 513 N N . GLY A 1 69 ? 15.860 13.395 -7.388 1.00 82.56 69 GLY A N 1
ATOM 514 C CA . GLY A 1 69 ? 15.732 12.932 -6.010 1.00 82.56 69 GLY A CA 1
ATOM 515 C C . GLY A 1 69 ? 16.081 11.450 -5.878 1.00 82.56 69 GLY A C 1
ATOM 516 O O . GLY A 1 69 ? 16.276 10.783 -6.896 1.00 82.56 69 GLY A O 1
ATOM 517 N N . PRO A 1 70 ? 16.205 10.941 -4.641 1.00 85.62 70 PRO A N 1
ATOM 518 C CA . PRO A 1 70 ? 16.522 9.541 -4.413 1.00 85.62 70 PRO A CA 1
ATOM 519 C C . PRO A 1 70 ? 15.355 8.638 -4.825 1.00 85.62 70 PRO A C 1
ATOM 521 O O . PRO A 1 70 ? 14.190 8.997 -4.656 1.00 85.62 70 PRO A O 1
ATOM 524 N N . THR A 1 71 ? 15.688 7.448 -5.315 1.00 88.56 71 THR A N 1
ATOM 525 C CA . THR A 1 71 ? 14.732 6.352 -5.480 1.00 88.56 71 THR A CA 1
ATOM 526 C C . THR A 1 71 ? 14.295 5.843 -4.110 1.00 88.56 71 THR A C 1
ATOM 528 O O . THR A 1 71 ? 15.128 5.577 -3.241 1.00 88.56 71 THR A O 1
ATOM 531 N N . GLU A 1 72 ? 12.991 5.688 -3.919 1.00 89.75 72 GLU A N 1
ATOM 532 C CA . GLU A 1 72 ? 12.405 5.106 -2.718 1.00 89.75 72 GLU A CA 1
ATOM 533 C C . GLU A 1 72 ? 12.033 3.642 -2.968 1.00 89.75 72 GLU A C 1
ATOM 535 O O . GLU A 1 72 ? 11.347 3.322 -3.935 1.00 89.75 72 GLU A O 1
ATOM 540 N N . THR A 1 73 ? 12.476 2.752 -2.081 1.00 91.88 73 THR A N 1
ATOM 541 C CA . THR A 1 73 ? 12.224 1.299 -2.166 1.00 91.88 73 THR A CA 1
ATOM 542 C C . THR A 1 73 ? 11.522 0.743 -0.929 1.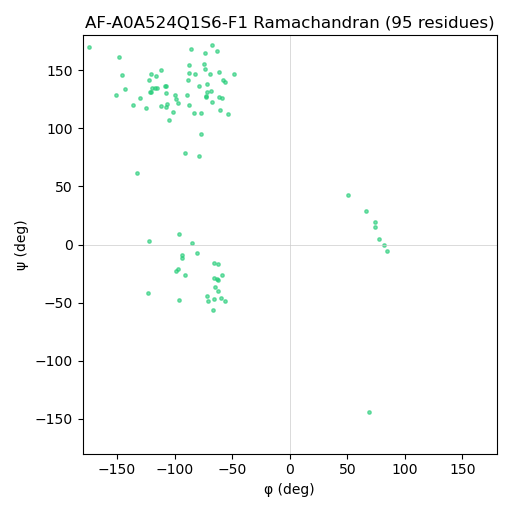00 91.88 73 THR A C 1
ATOM 544 O O . THR A 1 73 ? 11.327 -0.464 -0.789 1.00 91.88 73 THR A O 1
ATOM 547 N N . SER A 1 74 ? 11.170 1.618 0.014 1.00 92.25 74 SER A N 1
ATOM 548 C CA . SER A 1 74 ? 10.468 1.258 1.241 1.00 92.25 74 SER A CA 1
ATOM 549 C C . SER A 1 74 ? 9.476 2.350 1.592 1.00 92.25 74 SER A C 1
ATOM 551 O O . SER A 1 74 ? 9.853 3.519 1.609 1.00 92.25 74 SER A O 1
ATOM 553 N N . PHE A 1 75 ? 8.260 1.963 1.940 1.00 91.00 75 PHE A N 1
ATOM 554 C CA . PHE A 1 75 ? 7.134 2.860 2.149 1.00 91.00 75 PHE A CA 1
ATOM 555 C C . PHE A 1 75 ? 6.622 2.711 3.580 1.00 91.00 75 PHE A C 1
ATOM 557 O O . PHE A 1 75 ? 6.695 1.627 4.163 1.00 91.00 75 PHE A O 1
ATOM 564 N N . LEU A 1 76 ? 6.129 3.801 4.164 1.00 92.81 76 LEU A N 1
ATOM 565 C CA . LEU A 1 76 ? 5.481 3.763 5.473 1.00 92.81 76 LEU A CA 1
ATOM 566 C C . LEU A 1 76 ? 3.989 3.499 5.300 1.00 92.81 76 LEU A C 1
ATOM 568 O O . LEU A 1 76 ? 3.331 4.196 4.535 1.00 92.81 76 LEU A O 1
ATOM 572 N N . ILE A 1 77 ? 3.484 2.507 6.028 1.00 92.31 77 ILE A N 1
ATOM 573 C CA . ILE A 1 77 ? 2.068 2.155 6.098 1.00 92.31 77 ILE A CA 1
ATOM 574 C C . ILE A 1 77 ? 1.609 2.262 7.547 1.00 92.31 77 ILE A C 1
ATOM 576 O O . ILE A 1 77 ? 2.240 1.729 8.461 1.00 92.31 77 ILE A O 1
ATOM 580 N N . THR A 1 78 ? 0.492 2.937 7.741 1.00 94.50 78 THR A N 1
ATOM 581 C CA . THR A 1 78 ? -0.186 3.169 9.004 1.00 94.50 78 THR A CA 1
ATOM 582 C C . THR A 1 78 ? -1.330 2.182 9.148 1.00 94.50 78 THR A C 1
ATOM 584 O O . THR A 1 78 ? -2.229 2.085 8.310 1.00 94.50 78 THR A O 1
ATOM 587 N N . VAL A 1 79 ? -1.305 1.462 10.259 1.00 94.19 79 VAL A N 1
ATOM 588 C CA . VAL A 1 79 ? -2.349 0.540 10.677 1.00 94.19 79 VAL A CA 1
ATOM 589 C C . VAL A 1 79 ? -2.927 1.057 11.982 1.00 94.19 79 VAL A C 1
ATOM 591 O O . VAL A 1 79 ? -2.183 1.447 12.880 1.00 94.19 79 VAL A O 1
ATOM 594 N N . LYS A 1 80 ? -4.252 1.071 12.093 1.00 95.75 80 LYS A N 1
ATOM 595 C CA . LYS A 1 80 ? -4.956 1.525 13.288 1.00 95.75 80 LYS A CA 1
ATOM 596 C C . LYS A 1 80 ? -5.831 0.423 13.854 1.00 95.75 80 LYS A C 1
ATOM 598 O O . LYS A 1 80 ? -6.619 -0.170 13.124 1.00 95.75 80 LYS A O 1
ATOM 603 N N . GLU A 1 81 ? -5.718 0.197 15.153 1.00 95.69 81 GLU A N 1
ATOM 604 C CA . GLU A 1 81 ? -6.663 -0.609 15.913 1.00 95.69 81 GLU A CA 1
ATOM 605 C C . GLU A 1 81 ? -7.927 0.222 16.175 1.00 95.69 81 GLU A C 1
ATOM 607 O O . GLU A 1 81 ? -7.884 1.246 16.861 1.00 95.69 81 GLU A O 1
ATOM 612 N N . VAL A 1 82 ? -9.048 -0.172 15.572 1.00 93.38 82 VAL A N 1
ATOM 613 C CA . VAL A 1 82 ? -10.332 0.551 15.675 1.00 93.38 82 VAL A CA 1
ATOM 614 C C . VAL A 1 82 ? -11.275 -0.062 16.712 1.00 93.38 82 VAL A C 1
ATOM 616 O O . VAL A 1 82 ? -12.127 0.636 17.262 1.00 93.38 82 VAL A O 1
ATOM 619 N N . SER A 1 83 ? -11.071 -1.339 17.023 1.00 93.25 83 SER A N 1
ATOM 620 C CA . SER A 1 83 ? -11.660 -2.092 18.134 1.00 93.25 83 SER A CA 1
ATOM 621 C C . SER A 1 83 ? -10.651 -3.151 18.588 1.00 93.25 83 SER A C 1
ATOM 623 O O . SER A 1 83 ? -9.738 -3.458 17.826 1.00 93.25 83 SER A O 1
ATOM 625 N N . PRO A 1 84 ? -10.770 -3.712 19.807 1.00 93.88 84 PRO A N 1
ATOM 626 C CA . PRO A 1 84 ? -9.816 -4.702 20.302 1.00 93.88 84 PRO A CA 1
ATOM 627 C C . PRO A 1 84 ? -9.635 -5.874 19.326 1.00 93.88 84 PRO A C 1
ATOM 629 O O . PRO A 1 84 ? -10.560 -6.663 19.132 1.00 93.88 84 PRO A O 1
ATOM 632 N N . GLY A 1 85 ? -8.447 -5.985 18.729 1.00 90.75 85 GLY A N 1
ATOM 633 C CA . GLY A 1 85 ? -8.112 -7.007 17.732 1.00 90.75 85 GLY A CA 1
ATOM 634 C C . GLY A 1 85 ? -8.500 -6.692 16.279 1.00 90.75 85 GLY A C 1
ATOM 635 O O . GLY A 1 85 ? -8.113 -7.449 15.390 1.00 90.75 85 GLY A O 1
ATOM 636 N N . ASP A 1 86 ? -9.198 -5.584 16.019 1.00 91.56 86 ASP A N 1
ATOM 637 C CA . ASP A 1 86 ? -9.602 -5.155 14.678 1.00 91.56 86 ASP A CA 1
ATOM 638 C C . ASP A 1 86 ? -8.689 -4.040 14.170 1.00 91.56 86 ASP A C 1
ATOM 640 O O . ASP A 1 86 ? -8.704 -2.910 14.669 1.00 91.56 86 ASP A O 1
ATOM 644 N N . PHE A 1 87 ? -7.929 -4.349 13.123 1.00 90.50 87 PHE A N 1
ATOM 645 C CA . PHE A 1 87 ? -6.938 -3.449 12.547 1.00 90.50 87 PHE A CA 1
ATO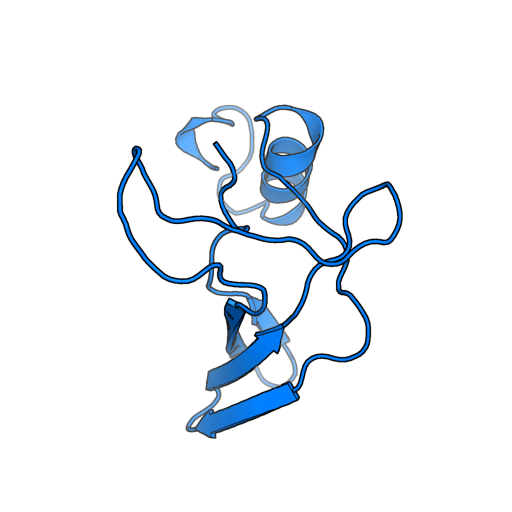M 646 C C . PHE A 1 87 ? -7.319 -3.045 11.127 1.00 90.50 87 PHE A C 1
ATOM 648 O O . PHE A 1 87 ? -7.664 -3.890 10.302 1.00 90.50 87 PHE A O 1
ATOM 655 N N . LEU A 1 88 ? -7.203 -1.755 10.824 1.00 88.81 88 LEU A N 1
ATOM 656 C CA . LEU A 1 88 ? -7.425 -1.209 9.490 1.00 88.81 88 LEU A CA 1
ATOM 657 C C . LEU A 1 88 ? -6.163 -0.528 8.974 1.00 88.81 88 LEU A C 1
ATOM 659 O O . LEU A 1 88 ? -5.531 0.256 9.681 1.00 88.81 88 LEU A O 1
ATOM 663 N N . VAL A 1 89 ? -5.822 -0.812 7.719 1.00 87.94 89 VAL A N 1
ATOM 664 C CA . VAL A 1 89 ? -4.831 -0.032 6.973 1.00 87.94 89 VAL A CA 1
ATOM 665 C C . VAL A 1 89 ? -5.463 1.308 6.615 1.00 87.94 89 VAL A C 1
ATOM 667 O O . VAL A 1 89 ? -6.564 1.352 6.063 1.00 87.94 89 VAL A O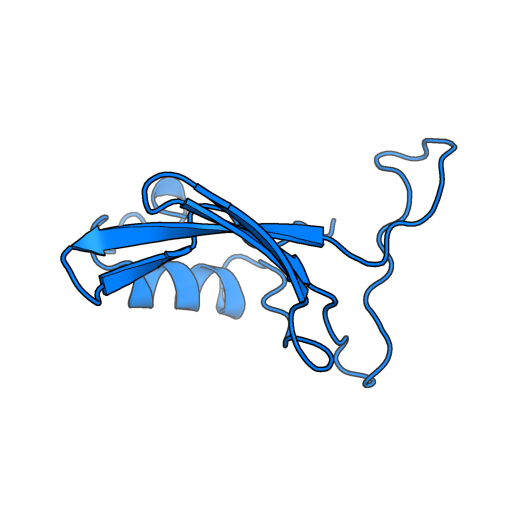 1
ATOM 670 N N . MET A 1 90 ? -4.776 2.394 6.955 1.00 86.94 90 MET A N 1
ATOM 671 C CA . MET A 1 90 ? -5.305 3.749 6.798 1.00 86.94 90 MET A CA 1
ATOM 672 C C . MET A 1 90 ? -4.831 4.429 5.509 1.00 86.94 90 MET A C 1
ATOM 674 O O 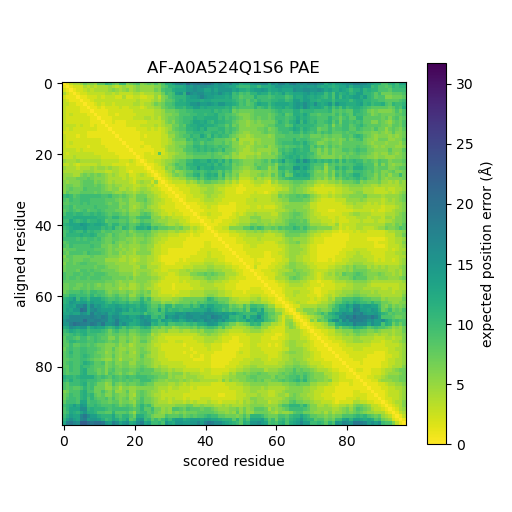. MET A 1 90 ? -5.483 5.363 5.041 1.00 86.94 90 MET A O 1
ATOM 678 N N . ASP A 1 91 ? -3.725 3.965 4.931 1.00 84.44 91 ASP A N 1
ATOM 679 C CA . ASP A 1 91 ? -3.128 4.539 3.727 1.00 84.44 91 ASP A CA 1
ATOM 680 C C . ASP A 1 91 ? -3.715 3.956 2.441 1.00 84.44 91 ASP A C 1
ATOM 682 O O . ASP A 1 91 ? -4.207 2.827 2.382 1.00 84.44 91 ASP A O 1
ATOM 686 N N . THR A 1 92 ? -3.635 4.741 1.372 1.00 73.19 92 THR A N 1
ATOM 687 C CA . THR A 1 92 ? -3.946 4.267 0.025 1.00 73.19 92 THR A CA 1
ATOM 688 C C . THR A 1 92 ? -2.830 3.365 -0.506 1.00 73.19 92 THR A C 1
ATOM 690 O O . THR A 1 92 ? -1.675 3.543 -0.108 1.00 73.19 92 THR A O 1
ATOM 693 N N . PRO A 1 93 ? -3.126 2.463 -1.464 1.00 72.44 93 PRO A N 1
ATOM 694 C CA . PRO A 1 93 ? -2.090 1.761 -2.215 1.00 72.44 93 PRO A CA 1
ATOM 695 C C . PRO A 1 93 ? -1.033 2.726 -2.754 1.00 72.44 93 PRO A C 1
ATOM 697 O O . PRO A 1 93 ? -1.342 3.873 -3.102 1.00 72.44 93 PRO A O 1
ATOM 700 N N . VAL A 1 94 ? 0.214 2.262 -2.824 1.00 72.94 94 VAL A N 1
ATOM 701 C CA . VAL A 1 94 ? 1.311 3.046 -3.393 1.00 72.94 94 VAL A CA 1
ATOM 702 C C . VAL A 1 94 ? 0.969 3.359 -4.846 1.00 72.94 94 VAL A C 1
ATOM 704 O O . VAL A 1 94 ? 0.846 2.463 -5.675 1.00 72.94 94 VAL A O 1
ATOM 707 N N . TYR A 1 95 ? 0.789 4.644 -5.149 1.00 64.38 95 TYR A N 1
ATOM 708 C CA . TYR A 1 95 ? 0.529 5.078 -6.514 1.00 64.38 95 TYR A CA 1
ATOM 709 C C . TYR A 1 95 ? 1.798 4.944 -7.360 1.00 64.38 95 TYR A C 1
ATOM 711 O O . TYR A 1 95 ? 2.868 5.422 -6.961 1.00 64.38 95 TYR A O 1
ATOM 719 N N . PHE A 1 96 ? 1.645 4.334 -8.532 1.00 61.66 96 PHE A N 1
ATOM 720 C CA . PHE A 1 96 ? 2.664 4.224 -9.564 1.00 61.66 96 PHE A CA 1
ATOM 721 C C . PHE A 1 96 ? 2.069 4.798 -10.865 1.00 61.66 96 PHE A C 1
ATOM 723 O O . PHE A 1 96 ? 1.016 4.312 -11.280 1.00 61.66 96 PHE A O 1
ATOM 730 N N . PRO A 1 97 ? 2.632 5.885 -11.429 1.00 56.25 97 PRO A N 1
ATOM 731 C CA . PRO A 1 97 ? 2.144 6.490 -12.670 1.00 56.25 97 PRO A CA 1
ATOM 732 C C . PRO A 1 97 ? 2.442 5.651 -13.915 1.00 56.25 97 PRO A C 1
ATOM 734 O O . PRO A 1 97 ? 3.446 4.903 -13.910 1.00 56.25 97 PRO A O 1
#

Mean predicted aligned error: 6.11 Å